Protein AF-A0A0F8ZH86-F1 (afdb_monomer_lite)

Foldseek 3Di:
DWDKDFQQDDDPDDGGDIDIFDQDPPDGGQPLTCVVVVCVVVVQWDDDPQFIDGPNHTPVAGDDDDPVCSVVVSVSSVVVVVCVVVVVVVVVVVCVVPPDPPPDDDDPDDD

InterPro domains:
  IPR027417 P-loop containing nucleoside triphosphate hydrolase [G3DSA:3.40.50.300] (1-93)

Radius of gyration: 21.2 Å; chains: 1; bounding box: 36×30×77 Å

Organism: NCBI:txid412755

pLDDT: mean 76.86, std 11.44, range [42.09, 92.5]

Sequence (111 aa):
ILCRAVIEKNRISPPWKEVRLAIPFHAPISRASGLIPVLLDLGILEVVGHFLHYQRKKTGLRAYAGREKVIRQDEEGEHLLDQIPEILEDADRWLAEQTPILSGASQPTDG

Secondary structure (DSSP, 8-state):
-EEEEE----SSS-S--EEEEE--TTSPPPTTTTHHHHHHHTTSEEEETTEEEETTEEEEEE---SGGGHHHHHHHHHHHHHHHHHHHHHHHHHHHHHS------------

Structure (mmCIF, N/CA/C/O backbone):
data_AF-A0A0F8ZH86-F1
#
_entry.id   AF-A0A0F8ZH86-F1
#
loop_
_atom_site.group_PDB
_atom_site.id
_atom_site.type_symbol
_atom_site.label_atom_id
_atom_site.label_alt_id
_atom_site.label_comp_id
_atom_site.label_asym_id
_atom_site.label_entity_id
_atom_site.label_seq_id
_atom_site.pdbx_PDB_ins_code
_atom_site.Cartn_x
_atom_site.Cartn_y
_atom_site.Cartn_z
_atom_site.occupancy
_atom_site.B_iso_or_equiv
_atom_site.auth_seq_id
_atom_site.auth_comp_id
_atom_site.auth_asym_id
_atom_site.auth_atom_id
_atom_site.pdbx_PDB_model_num
ATOM 1 N N . ILE A 1 1 ? 7.816 2.575 -14.795 1.00 65.94 1 ILE A N 1
ATOM 2 C CA . ILE A 1 1 ? 7.974 1.190 -15.315 1.00 65.94 1 ILE A CA 1
ATOM 3 C C . ILE A 1 1 ? 7.355 0.234 -14.308 1.00 65.94 1 ILE A C 1
ATOM 5 O O . ILE A 1 1 ? 7.484 0.491 -13.117 1.00 65.94 1 ILE A O 1
ATOM 9 N N . LEU A 1 2 ? 6.690 -0.836 -14.753 1.00 69.88 2 LEU A N 1
ATOM 10 C CA . LEU A 1 2 ? 6.308 -1.927 -13.854 1.00 69.88 2 LEU A CA 1
ATOM 11 C C . LEU A 1 2 ? 7.472 -2.918 -13.768 1.00 69.88 2 LEU A C 1
ATOM 13 O O . LEU A 1 2 ? 7.781 -3.596 -14.748 1.00 69.88 2 LEU A O 1
ATOM 17 N N . CYS A 1 3 ? 8.114 -2.985 -12.611 1.00 76.44 3 CYS A N 1
ATOM 18 C CA . CYS A 1 3 ? 9.244 -3.866 -12.366 1.00 76.44 3 CYS A CA 1
ATOM 19 C C . CYS A 1 3 ? 8.775 -5.129 -11.642 1.00 76.44 3 CYS A C 1
ATOM 21 O O . CYS A 1 3 ? 7.932 -5.084 -10.745 1.00 76.44 3 CYS A O 1
ATOM 23 N N . ARG A 1 4 ? 9.338 -6.269 -12.037 1.00 82.44 4 ARG A N 1
ATOM 24 C CA . ARG A 1 4 ? 9.150 -7.561 -11.375 1.00 82.44 4 ARG A CA 1
ATOM 25 C C . ARG A 1 4 ? 10.473 -7.941 -10.731 1.00 82.44 4 ARG A C 1
ATOM 27 O O . ARG A 1 4 ? 11.467 -8.067 -11.441 1.00 82.44 4 ARG A O 1
ATOM 34 N N . ALA A 1 5 ? 10.477 -8.127 -9.418 1.00 82.12 5 ALA A N 1
ATOM 35 C CA . ALA A 1 5 ? 11.632 -8.624 -8.685 1.00 82.12 5 ALA A CA 1
ATOM 36 C C . ALA A 1 5 ? 11.332 -10.038 -8.182 1.00 82.12 5 ALA A C 1
ATOM 38 O O . ALA A 1 5 ? 10.304 -10.279 -7.548 1.00 82.12 5 ALA A O 1
ATOM 39 N N . VAL A 1 6 ? 12.226 -10.976 -8.490 1.00 88.12 6 VAL A N 1
ATOM 40 C CA . VAL A 1 6 ? 12.132 -12.376 -8.064 1.00 88.12 6 VAL A CA 1
ATOM 41 C C . VAL A 1 6 ? 13.351 -12.691 -7.214 1.00 88.12 6 VAL A C 1
ATOM 43 O O . VAL A 1 6 ? 14.482 -12.433 -7.621 1.00 88.12 6 VAL A O 1
ATOM 46 N N . ILE A 1 7 ? 13.132 -13.257 -6.030 1.00 85.88 7 ILE A N 1
ATOM 47 C CA . ILE A 1 7 ? 14.229 -13.667 -5.154 1.00 85.88 7 ILE A CA 1
ATOM 48 C C . ILE A 1 7 ? 14.689 -15.063 -5.574 1.00 85.88 7 ILE A C 1
ATOM 50 O O . ILE A 1 7 ? 14.212 -16.064 -5.051 1.00 85.88 7 ILE A O 1
ATOM 54 N N . GLU A 1 8 ? 15.618 -15.154 -6.521 1.00 86.62 8 GLU A N 1
ATOM 55 C CA . GLU A 1 8 ? 16.096 -16.448 -7.038 1.00 86.62 8 GLU A CA 1
ATOM 56 C C . GLU A 1 8 ? 16.833 -17.286 -5.987 1.00 86.62 8 GLU A C 1
ATOM 58 O O . GLU A 1 8 ? 16.779 -18.515 -6.005 1.00 86.62 8 GLU A O 1
ATOM 63 N N . LYS A 1 9 ? 17.507 -16.622 -5.044 1.00 87.81 9 LYS A N 1
ATOM 64 C CA . LYS A 1 9 ? 18.289 -17.266 -3.992 1.00 87.81 9 LYS A CA 1
ATOM 65 C C . LYS A 1 9 ? 18.045 -16.577 -2.658 1.00 87.81 9 LYS A C 1
ATOM 67 O O . LYS A 1 9 ? 18.331 -15.395 -2.501 1.00 87.81 9 LYS A O 1
ATOM 72 N N . ASN A 1 10 ? 17.566 -17.338 -1.681 1.00 89.19 10 ASN A N 1
ATOM 73 C CA . ASN A 1 10 ? 17.393 -16.892 -0.304 1.00 89.19 10 ASN A CA 1
ATOM 74 C C . ASN A 1 10 ? 17.827 -18.018 0.642 1.00 89.19 10 ASN A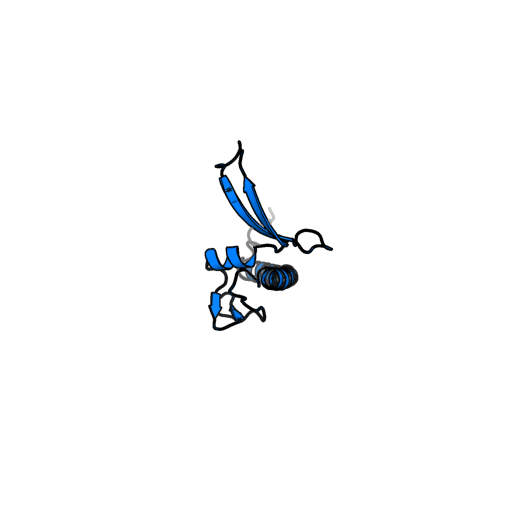 C 1
ATOM 76 O O . ASN A 1 10 ? 17.493 -19.177 0.414 1.00 89.19 10 ASN A O 1
ATOM 80 N N . ARG A 1 11 ? 18.619 -17.682 1.665 1.00 90.19 11 ARG A N 1
ATOM 81 C CA . ARG A 1 11 ? 19.105 -18.629 2.686 1.00 90.19 11 ARG A CA 1
ATOM 82 C C . ARG A 1 11 ? 18.386 -18.498 4.031 1.00 90.19 11 ARG A C 1
ATOM 84 O O . ARG A 1 11 ? 18.621 -19.312 4.911 1.00 90.19 11 ARG A O 1
ATOM 91 N N . ILE A 1 12 ? 17.557 -17.469 4.191 1.00 92.50 12 ILE A N 1
ATOM 92 C CA . ILE A 1 12 ? 16.877 -17.119 5.446 1.00 92.50 12 ILE A CA 1
ATOM 93 C C . ILE A 1 12 ? 15.396 -17.506 5.373 1.00 92.50 12 ILE A C 1
ATOM 95 O O . ILE A 1 12 ? 14.808 -17.933 6.358 1.00 92.50 12 ILE A O 1
ATOM 99 N N . SER A 1 13 ? 14.786 -17.373 4.195 1.00 88.38 13 SER A N 1
ATOM 100 C CA . SER A 1 13 ? 13.379 -17.704 3.958 1.00 88.38 13 SER A CA 1
ATOM 101 C C . SER A 1 13 ? 13.207 -18.438 2.623 1.00 88.38 13 SER A C 1
ATOM 103 O O . SER A 1 13 ? 14.156 -18.456 1.834 1.00 88.38 13 SER A O 1
ATOM 105 N N . PRO A 1 14 ? 12.021 -19.010 2.333 1.00 88.94 14 PRO A N 1
ATOM 106 C CA . PRO A 1 14 ? 11.768 -19.677 1.060 1.00 88.94 14 PRO A CA 1
ATOM 107 C C . PRO A 1 14 ? 12.123 -18.787 -0.149 1.00 88.94 14 PRO A C 1
ATOM 109 O O . PRO A 1 14 ? 11.706 -17.620 -0.176 1.00 88.94 14 PRO A O 1
ATOM 112 N N . PRO A 1 15 ? 12.900 -19.298 -1.126 1.00 89.31 15 PRO A N 1
ATOM 113 C CA . PRO A 1 15 ? 13.233 -18.575 -2.351 1.00 89.31 15 PRO A CA 1
ATOM 114 C C . PRO A 1 15 ? 12.031 -18.508 -3.309 1.00 89.31 15 PRO A C 1
ATOM 116 O O . PRO A 1 15 ? 10.951 -19.019 -3.025 1.00 89.31 15 PRO A O 1
ATOM 119 N N . TRP A 1 16 ? 12.231 -17.846 -4.447 1.00 89.88 16 TRP A N 1
ATOM 120 C CA . TRP A 1 16 ? 11.282 -17.670 -5.556 1.00 89.88 16 TRP A CA 1
ATOM 121 C C . TRP A 1 16 ? 10.024 -16.866 -5.242 1.00 89.88 16 TRP A C 1
ATOM 123 O O . TRP A 1 16 ? 9.104 -16.809 -6.056 1.00 89.88 16 TRP A O 1
ATOM 133 N N . LYS A 1 17 ? 10.002 -16.173 -4.102 1.00 84.50 17 LYS A N 1
ATOM 134 C CA . LYS A 1 17 ? 9.010 -15.129 -3.851 1.00 84.50 17 LYS A CA 1
ATOM 135 C C . LYS A 1 17 ? 9.153 -14.027 -4.902 1.00 84.50 17 LYS A C 1
ATOM 137 O O . LYS A 1 17 ? 10.267 -13.599 -5.220 1.00 84.50 17 LYS A O 1
ATOM 142 N N . GLU A 1 18 ? 8.017 -13.583 -5.425 1.00 83.94 18 GLU A N 1
ATOM 143 C CA . GLU A 1 18 ? 7.912 -12.518 -6.419 1.00 83.94 18 GLU A CA 1
ATOM 144 C C . GLU A 1 18 ? 7.232 -11.301 -5.800 1.00 83.94 18 GLU A C 1
ATOM 146 O O . GLU A 1 18 ? 6.242 -11.434 -5.083 1.00 83.94 18 GLU A O 1
ATOM 151 N N . VAL A 1 19 ? 7.735 -10.115 -6.137 1.00 79.50 19 VAL A N 1
ATOM 152 C CA . VAL A 1 19 ? 7.046 -8.851 -5.888 1.00 79.50 19 VAL A CA 1
ATOM 153 C C . VAL A 1 19 ? 6.998 -8.026 -7.169 1.00 79.50 19 VAL A C 1
ATOM 155 O O . VAL A 1 19 ? 7.903 -8.071 -8.012 1.00 79.50 19 VAL A O 1
ATOM 158 N N . ARG A 1 20 ? 5.914 -7.270 -7.327 1.00 74.31 20 ARG A N 1
ATOM 159 C CA . ARG A 1 20 ? 5.730 -6.320 -8.424 1.00 74.31 20 ARG A CA 1
ATOM 160 C C . ARG A 1 20 ? 5.660 -4.924 -7.842 1.00 74.31 20 ARG A C 1
ATOM 162 O O . ARG A 1 20 ? 4.894 -4.692 -6.917 1.00 74.31 20 ARG A O 1
ATOM 169 N N . LEU A 1 21 ? 6.468 -4.026 -8.388 1.00 75.62 21 LEU A N 1
ATOM 170 C CA . LEU A 1 21 ? 6.634 -2.663 -7.893 1.00 75.62 21 LEU A CA 1
ATOM 171 C C . LEU A 1 21 ? 6.555 -1.708 -9.081 1.00 75.62 21 LEU A C 1
ATOM 173 O O . LEU A 1 21 ? 7.114 -2.003 -10.146 1.00 75.62 21 LEU A O 1
ATOM 177 N N . ALA A 1 22 ? 5.888 -0.56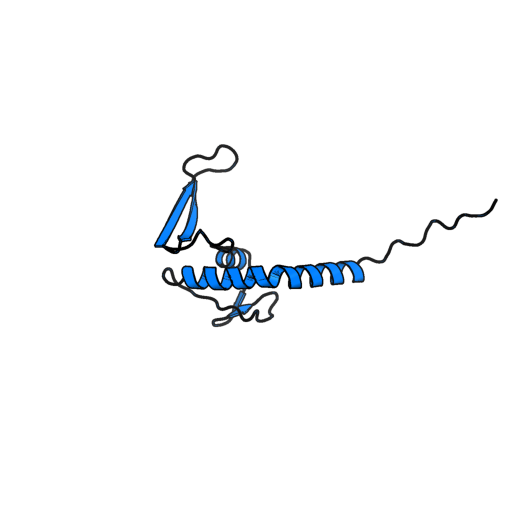8 -8.926 1.00 73.50 22 ALA A N 1
ATOM 178 C CA . ALA A 1 22 ? 6.031 0.505 -9.893 1.00 73.50 22 ALA A CA 1
ATOM 179 C C . ALA A 1 22 ? 7.222 1.385 -9.505 1.00 73.50 22 ALA A C 1
ATOM 181 O O . ALA A 1 22 ? 7.321 1.873 -8.387 1.00 73.50 22 ALA A O 1
ATOM 182 N N . ILE A 1 23 ? 8.147 1.584 -10.446 1.00 75.12 23 ILE A N 1
ATOM 183 C CA . ILE A 1 23 ? 9.292 2.479 -10.254 1.00 75.12 23 ILE A CA 1
ATOM 184 C C . ILE A 1 23 ? 9.132 3.653 -11.226 1.00 75.12 23 ILE A C 1
ATOM 186 O O . ILE A 1 23 ? 9.147 3.431 -12.452 1.00 75.12 23 ILE A O 1
ATOM 190 N N . PRO A 1 24 ? 8.923 4.886 -10.731 1.00 71.62 24 PRO A N 1
ATOM 191 C CA . PRO A 1 24 ? 8.938 6.076 -11.571 1.00 71.62 24 PRO A CA 1
ATOM 192 C C . PRO A 1 24 ? 10.342 6.282 -12.155 1.00 71.62 24 PRO A C 1
ATOM 194 O O . PRO A 1 24 ? 11.339 6.028 -11.493 1.00 71.62 24 PRO A O 1
ATOM 197 N N . PHE A 1 25 ? 10.450 6.766 -13.394 1.00 73.06 25 PHE A N 1
ATOM 198 C CA . PHE A 1 25 ? 11.760 6.957 -14.044 1.00 73.06 25 PHE A CA 1
ATOM 199 C C . PHE A 1 25 ? 12.646 8.014 -13.367 1.00 73.06 25 PHE A C 1
ATOM 201 O O . PHE A 1 25 ? 13.864 7.979 -13.521 1.00 73.06 25 PHE A O 1
ATOM 208 N N . HIS A 1 26 ? 12.041 8.955 -12.642 1.00 78.38 26 HIS A N 1
ATOM 209 C CA . HIS A 1 26 ? 12.722 10.117 -12.066 1.00 78.38 26 HIS A CA 1
ATOM 210 C C . HIS A 1 26 ? 12.633 10.171 -10.537 1.00 78.38 26 HIS A C 1
ATOM 212 O O . HIS A 1 26 ? 12.926 11.205 -9.948 1.00 78.38 26 HIS A O 1
ATOM 218 N N . ALA A 1 27 ? 12.221 9.078 -9.892 1.00 72.38 27 ALA A N 1
ATOM 219 C CA . ALA A 1 27 ? 12.102 9.010 -8.442 1.00 72.38 27 ALA A CA 1
ATOM 220 C C . ALA A 1 27 ? 12.532 7.630 -7.919 1.00 72.38 27 ALA A C 1
ATOM 222 O O . ALA A 1 27 ? 12.460 6.641 -8.654 1.00 72.38 27 ALA A O 1
ATOM 223 N N . PRO A 1 28 ? 13.004 7.553 -6.662 1.00 77.75 28 PRO A N 1
ATOM 224 C CA . PRO A 1 28 ? 13.272 6.275 -6.015 1.00 77.75 28 PRO A CA 1
ATOM 225 C C . PRO A 1 28 ? 11.987 5.445 -5.875 1.00 77.75 28 PRO A C 1
ATOM 227 O O . PRO A 1 28 ? 10.875 5.946 -6.045 1.00 77.75 28 PRO A O 1
ATOM 230 N N . ILE A 1 29 ? 12.148 4.160 -5.544 1.00 73.06 29 ILE A N 1
ATOM 231 C CA . ILE A 1 29 ? 11.020 3.282 -5.210 1.00 73.06 29 ILE A CA 1
ATOM 232 C C . ILE A 1 29 ? 10.272 3.892 -4.018 1.00 73.06 29 ILE A C 1
ATOM 234 O O . ILE A 1 29 ? 10.885 4.175 -2.987 1.00 73.06 29 ILE A O 1
ATOM 238 N N . SER A 1 30 ? 8.964 4.092 -4.177 1.00 79.62 30 SER A N 1
ATOM 239 C CA . SER A 1 30 ? 8.080 4.584 -3.118 1.00 79.62 30 SER A CA 1
ATOM 240 C C . SER A 1 30 ? 8.105 3.617 -1.927 1.00 79.62 30 SER A C 1
ATOM 242 O O . SER A 1 30 ? 8.115 2.397 -2.116 1.00 79.62 30 SER A O 1
ATOM 244 N N . ARG A 1 31 ? 8.096 4.136 -0.695 1.00 78.12 31 ARG A N 1
ATOM 245 C CA . ARG A 1 31 ? 8.050 3.292 0.514 1.00 78.12 31 ARG A CA 1
ATOM 246 C C . ARG A 1 31 ? 6.704 2.596 0.658 1.00 78.12 31 ARG A C 1
ATOM 248 O O . ARG A 1 31 ? 6.643 1.503 1.211 1.00 78.12 31 ARG A O 1
ATOM 255 N N . ALA A 1 32 ? 5.657 3.213 0.123 1.00 82.38 32 ALA A N 1
ATOM 256 C CA . ALA A 1 32 ? 4.328 2.638 0.049 1.00 82.38 32 ALA A CA 1
ATOM 257 C C . ALA A 1 32 ? 4.125 1.683 -1.139 1.00 82.38 32 ALA A C 1
ATOM 259 O O . ALA A 1 32 ? 3.018 1.169 -1.311 1.00 82.38 32 ALA A O 1
ATOM 260 N N . SER A 1 33 ? 5.160 1.422 -1.952 1.00 82.25 33 SER A N 1
ATOM 261 C CA . SER A 1 33 ? 5.026 0.577 -3.143 1.00 82.25 33 SER A CA 1
ATOM 262 C C . SER A 1 33 ? 4.478 -0.801 -2.782 1.00 82.25 33 SER A C 1
ATOM 264 O O . SER A 1 33 ? 5.091 -1.548 -2.017 1.00 82.25 33 SER A O 1
ATOM 266 N N . GLY A 1 34 ? 3.329 -1.158 -3.353 1.00 78.88 34 GLY A N 1
ATOM 267 C CA . GLY A 1 34 ? 2.672 -2.437 -3.080 1.00 78.88 34 GLY A CA 1
ATOM 268 C C . GLY A 1 34 ? 1.992 -2.549 -1.708 1.00 78.88 34 GLY A C 1
ATOM 269 O O . GLY A 1 34 ? 1.440 -3.608 -1.411 1.00 78.88 34 GLY A O 1
ATOM 270 N N . LEU A 1 35 ? 1.954 -1.481 -0.902 1.00 84.62 35 LEU A N 1
ATOM 271 C CA . LEU A 1 35 ? 1.314 -1.478 0.418 1.00 84.62 35 LEU A CA 1
ATOM 272 C C . LEU A 1 35 ? -0.194 -1.730 0.324 1.00 84.62 35 LEU A C 1
ATOM 274 O O . LEU A 1 35 ? -0.706 -2.630 0.983 1.00 84.62 35 LEU A O 1
ATOM 278 N N . ILE A 1 36 ? -0.915 -0.969 -0.507 1.00 85.50 36 ILE A N 1
ATOM 279 C 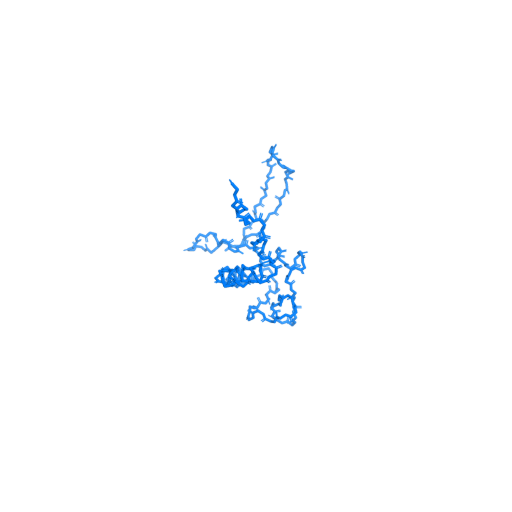CA . ILE A 1 36 ? -2.374 -1.118 -0.598 1.00 85.50 36 ILE A CA 1
ATOM 280 C C . ILE A 1 36 ? -2.790 -2.521 -1.072 1.00 85.50 36 ILE A C 1
ATOM 282 O O . ILE A 1 36 ? -3.667 -3.096 -0.432 1.00 85.50 36 ILE A O 1
ATOM 286 N N . PRO A 1 37 ? -2.188 -3.112 -2.126 1.00 84.12 37 PRO A N 1
ATOM 287 C CA . PRO A 1 37 ? -2.456 -4.503 -2.490 1.00 84.12 37 PRO A CA 1
ATOM 288 C C . PRO A 1 37 ? -2.311 -5.474 -1.315 1.00 84.12 37 PRO A C 1
ATOM 290 O O . PRO A 1 37 ? -3.210 -6.270 -1.077 1.00 84.12 37 PRO A O 1
ATOM 293 N N . VAL A 1 38 ? -1.236 -5.352 -0.528 1.00 84.56 38 VAL A N 1
ATOM 294 C CA . VAL A 1 38 ? -1.023 -6.197 0.657 1.00 84.56 38 VAL A CA 1
ATOM 295 C C . VAL A 1 38 ? -2.124 -5.986 1.698 1.00 84.56 38 VAL A C 1
ATOM 297 O O . VAL A 1 38 ? -2.641 -6.952 2.249 1.00 84.56 38 VAL A O 1
ATOM 300 N N . LEU A 1 39 ? -2.522 -4.741 1.965 1.00 86.06 39 LEU A N 1
ATOM 301 C CA . LEU A 1 39 ? -3.581 -4.439 2.935 1.00 86.06 39 LEU A CA 1
ATOM 302 C C . LEU A 1 39 ? -4.963 -4.939 2.491 1.00 86.06 39 LEU A C 1
ATOM 304 O O . LEU A 1 39 ? -5.766 -5.331 3.339 1.00 86.06 39 LEU A O 1
ATOM 308 N N . LEU A 1 40 ? -5.235 -4.935 1.185 1.00 85.50 40 LEU A N 1
ATOM 309 C CA . LEU A 1 40 ? -6.439 -5.529 0.604 1.00 85.50 40 LEU A CA 1
ATOM 310 C C . LEU A 1 40 ? -6.410 -7.058 0.715 1.00 85.50 40 LEU A C 1
ATOM 312 O O . LEU A 1 40 ? -7.393 -7.650 1.154 1.00 85.50 40 LEU A O 1
ATOM 316 N N . ASP A 1 41 ? -5.281 -7.689 0.382 1.00 84.00 41 ASP A N 1
ATOM 317 C CA . ASP A 1 41 ? -5.107 -9.145 0.472 1.00 84.00 41 ASP A CA 1
ATOM 318 C C . ASP A 1 41 ? -5.245 -9.652 1.919 1.00 84.00 41 ASP A C 1
ATOM 320 O O . ASP A 1 41 ? -5.760 -10.744 2.156 1.00 84.00 41 ASP A O 1
ATOM 324 N N . LEU A 1 42 ? -4.822 -8.847 2.899 1.00 84.31 42 LEU A N 1
ATOM 325 C CA . LEU A 1 42 ? -4.978 -9.132 4.328 1.00 84.31 42 LEU A CA 1
ATOM 326 C C . LEU A 1 42 ? -6.385 -8.822 4.872 1.00 84.31 42 LEU A C 1
ATOM 328 O O . LEU A 1 42 ? -6.654 -9.108 6.037 1.00 84.31 42 LEU A O 1
ATOM 332 N N . GLY A 1 43 ? -7.271 -8.222 4.071 1.00 82.06 43 GLY A N 1
ATOM 333 C CA . GLY A 1 43 ? -8.615 -7.815 4.496 1.00 82.06 43 GLY A CA 1
ATOM 334 C C . GLY A 1 43 ? -8.638 -6.659 5.503 1.00 82.06 43 GLY A C 1
ATOM 335 O O . GLY A 1 43 ? -9.645 -6.446 6.173 1.00 82.06 43 GLY A O 1
ATOM 336 N N . ILE A 1 44 ? -7.532 -5.921 5.637 1.00 86.56 44 ILE A N 1
ATOM 337 C CA . ILE A 1 44 ? -7.439 -4.734 6.501 1.00 86.56 44 ILE A CA 1
ATOM 338 C C . ILE A 1 44 ? -8.141 -3.551 5.832 1.00 86.56 44 ILE A C 1
ATOM 340 O O . ILE A 1 44 ? -8.850 -2.781 6.486 1.00 86.56 44 ILE A O 1
ATOM 344 N N . LEU A 1 45 ? -7.929 -3.411 4.523 1.00 87.56 45 LEU A N 1
ATOM 345 C CA . LEU A 1 45 ? -8.654 -2.471 3.683 1.00 87.56 45 LEU A CA 1
ATOM 346 C C . LEU A 1 45 ? -9.723 -3.202 2.876 1.00 87.56 45 LEU A C 1
ATOM 348 O O . LEU A 1 45 ? -9.541 -4.335 2.437 1.00 87.56 45 LEU A O 1
ATOM 352 N N . GLU A 1 46 ? -10.817 -2.499 2.619 1.00 89.31 46 GLU A N 1
ATOM 353 C CA . GLU A 1 46 ? -11.908 -2.957 1.768 1.00 89.31 46 GLU A CA 1
ATOM 354 C C . GLU A 1 46 ? -12.097 -1.980 0.603 1.00 89.31 46 GLU A C 1
ATOM 356 O O . GLU A 1 46 ? -11.950 -0.765 0.758 1.00 89.31 46 GLU A O 1
ATOM 361 N N . VAL A 1 47 ? -12.452 -2.499 -0.576 1.00 91.00 47 VAL A N 1
ATOM 362 C CA . VAL A 1 47 ? -12.857 -1.666 -1.716 1.00 91.00 47 VAL A CA 1
ATOM 363 C C . VAL A 1 47 ? -14.375 -1.587 -1.751 1.00 91.00 47 VAL A C 1
ATOM 365 O O . VAL A 1 47 ? -15.047 -2.588 -1.992 1.00 91.00 47 VAL A O 1
ATOM 368 N N . VAL A 1 48 ? -14.917 -0.382 -1.584 1.00 88.94 48 VAL A N 1
ATOM 369 C CA . VAL A 1 48 ? -16.349 -0.114 -1.761 1.00 88.94 48 VAL A CA 1
ATOM 370 C C . VAL A 1 48 ? -16.511 0.898 -2.892 1.00 88.94 48 VAL A C 1
ATOM 372 O O . VAL A 1 48 ? -16.168 2.079 -2.779 1.00 88.94 48 VAL A O 1
ATOM 375 N N . GLY A 1 49 ? -16.998 0.420 -4.039 1.00 87.75 49 GLY A N 1
ATOM 376 C CA . GLY A 1 49 ? -17.051 1.203 -5.273 1.00 87.75 49 GLY A CA 1
ATOM 377 C C . GLY A 1 49 ? -15.649 1.540 -5.791 1.00 87.75 49 GLY A C 1
ATOM 378 O O . GLY A 1 49 ? -14.946 0.672 -6.300 1.00 87.75 49 GLY A O 1
ATOM 379 N N . HIS A 1 50 ? -15.248 2.808 -5.675 1.00 87.12 50 HIS A N 1
ATOM 380 C CA . HIS A 1 50 ? -13.931 3.307 -6.104 1.00 87.12 50 HIS A CA 1
ATOM 381 C C . HIS A 1 50 ? -13.059 3.807 -4.947 1.00 87.12 50 HIS A C 1
ATOM 383 O O . HIS A 1 50 ? -11.994 4.376 -5.184 1.00 87.12 50 HIS A O 1
ATOM 389 N N . PHE A 1 51 ? -13.515 3.636 -3.707 1.00 88.06 51 PHE A N 1
ATOM 390 C CA . PHE A 1 51 ? -12.843 4.157 -2.524 1.00 88.06 51 PHE A CA 1
ATOM 391 C C . PHE A 1 51 ? -12.354 3.030 -1.629 1.00 88.06 51 PHE A C 1
ATOM 393 O O . PHE A 1 51 ? -12.962 1.958 -1.567 1.00 88.06 51 PHE A O 1
ATOM 400 N N . LEU A 1 52 ? -11.259 3.308 -0.931 1.00 87.75 52 LEU A N 1
ATOM 401 C CA . LEU A 1 52 ? -10.740 2.446 0.114 1.00 87.75 52 LEU A CA 1
ATOM 402 C C . LEU A 1 52 ? -11.460 2.745 1.425 1.00 87.75 52 LEU A C 1
ATOM 404 O O . LEU A 1 52 ? -11.797 3.890 1.749 1.00 87.75 52 LEU A O 1
ATOM 408 N N . HIS A 1 53 ? -11.753 1.676 2.146 1.00 88.81 53 HIS A N 1
ATOM 409 C CA . HIS A 1 53 ? -12.392 1.705 3.444 1.00 88.81 53 HIS A CA 1
ATOM 410 C C . HIS A 1 53 ? -11.495 0.993 4.452 1.00 88.81 53 HIS A C 1
ATOM 412 O O . HIS A 1 53 ? -10.946 -0.066 4.161 1.00 88.81 53 HIS A O 1
ATOM 418 N N . TYR A 1 54 ? -11.379 1.565 5.644 1.00 86.69 54 TYR A N 1
ATOM 419 C CA . TYR A 1 54 ? -10.722 0.967 6.797 1.00 86.69 54 TYR A CA 1
ATOM 420 C C . TYR A 1 54 ? -11.759 0.829 7.905 1.00 86.69 54 TYR A C 1
ATOM 422 O O . TYR A 1 54 ? -12.436 1.803 8.241 1.00 86.69 54 TYR A O 1
ATOM 430 N N . GLN A 1 55 ? -11.944 -0.383 8.434 1.00 85.19 55 GLN A N 1
ATOM 431 C CA . GLN A 1 55 ? -12.967 -0.668 9.452 1.00 85.19 55 GLN A CA 1
ATOM 432 C C . GLN A 1 55 ? -14.357 -0.111 9.078 1.00 85.19 55 GLN A C 1
ATOM 434 O O . GLN A 1 55 ? -15.038 0.525 9.883 1.00 85.19 55 GLN A O 1
ATOM 439 N N . ARG A 1 56 ? -14.772 -0.312 7.818 1.00 84.81 56 ARG A N 1
ATOM 440 C CA . ARG A 1 56 ? -16.030 0.194 7.225 1.00 84.81 56 ARG A CA 1
ATOM 441 C C . ARG A 1 56 ? -16.137 1.721 7.086 1.00 84.81 56 ARG A C 1
ATOM 443 O O . ARG A 1 56 ? -17.119 2.198 6.517 1.00 84.81 56 ARG A O 1
ATOM 450 N N . LYS A 1 57 ? -15.143 2.501 7.520 1.00 83.50 57 LYS A N 1
ATOM 451 C CA . LYS A 1 57 ? -15.073 3.955 7.313 1.00 83.50 57 LYS A CA 1
ATOM 452 C C . LYS A 1 57 ? -14.321 4.274 6.023 1.00 83.50 57 LYS A C 1
ATOM 454 O O . LYS A 1 57 ? -13.288 3.681 5.739 1.00 83.50 57 LYS A O 1
ATOM 459 N N . LYS A 1 58 ? -14.826 5.230 5.245 1.00 86.12 58 LYS A N 1
ATOM 460 C CA . LYS A 1 58 ? -14.199 5.690 3.997 1.00 86.12 58 LYS A CA 1
ATOM 461 C C . LYS A 1 58 ? -12.920 6.484 4.304 1.00 86.12 58 LYS A C 1
ATOM 463 O O . LYS A 1 58 ? -13.006 7.471 5.026 1.00 86.12 58 LYS A O 1
ATOM 468 N N . THR A 1 59 ? -11.775 6.113 3.722 1.00 79.75 59 THR A N 1
ATOM 469 C CA . THR A 1 59 ? -10.456 6.723 4.025 1.00 79.75 59 THR A CA 1
ATOM 470 C C . THR A 1 59 ? -10.082 7.902 3.119 1.00 79.75 59 THR A C 1
ATOM 472 O O . THR A 1 59 ? -8.978 8.4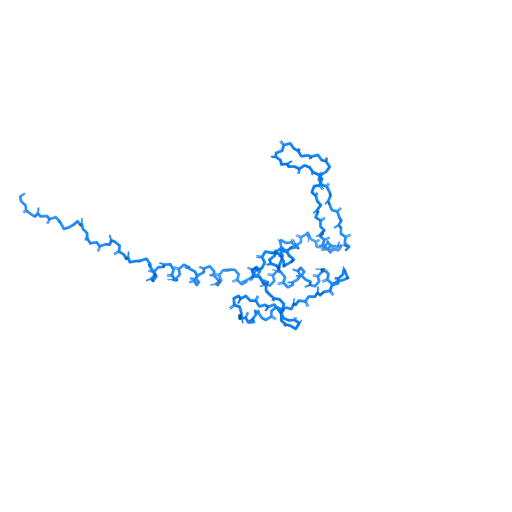25 3.191 1.00 79.75 59 THR A O 1
ATOM 475 N N . GLY A 1 60 ? -10.975 8.324 2.216 1.00 82.38 60 GLY A N 1
ATOM 476 C CA . GLY A 1 60 ? -10.694 9.361 1.208 1.00 82.38 60 GLY A CA 1
ATOM 477 C C . GLY A 1 60 ? -9.820 8.878 0.044 1.00 82.38 60 GLY A C 1
ATOM 478 O O . GLY A 1 60 ? -9.960 9.396 -1.065 1.00 82.38 60 GLY A O 1
ATOM 479 N N . LEU A 1 61 ? -9.024 7.832 0.273 1.00 85.50 61 LEU A N 1
ATOM 480 C CA . LEU A 1 61 ? -8.161 7.191 -0.709 1.00 85.50 61 LEU A CA 1
ATOM 481 C C . LEU A 1 61 ? -8.963 6.416 -1.757 1.00 85.50 61 LEU A C 1
ATOM 483 O O . LEU A 1 61 ? -10.055 5.889 -1.491 1.00 85.50 61 LEU A O 1
ATOM 487 N N . ARG A 1 62 ? -8.409 6.319 -2.964 1.00 85.56 62 ARG A N 1
ATOM 488 C CA . ARG A 1 62 ? -9.048 5.624 -4.088 1.00 85.56 62 ARG A CA 1
ATOM 489 C C . ARG A 1 62 ? -8.424 4.264 -4.362 1.00 85.56 62 ARG A C 1
ATOM 491 O O . ARG A 1 62 ? -7.218 4.066 -4.273 1.00 85.56 62 ARG A O 1
ATOM 498 N N . ALA A 1 63 ? -9.274 3.321 -4.755 1.00 84.19 63 ALA A N 1
ATOM 499 C CA . ALA A 1 63 ? -8.841 2.024 -5.246 1.00 84.19 63 ALA A CA 1
ATOM 500 C C . ALA A 1 63 ? -8.737 2.068 -6.773 1.00 84.19 63 ALA A C 1
ATOM 502 O O . ALA A 1 63 ? -9.707 2.377 -7.473 1.00 84.19 63 ALA A O 1
ATOM 503 N N . TYR A 1 64 ? -7.572 1.715 -7.304 1.00 81.94 64 TYR A N 1
ATOM 504 C CA . TYR A 1 64 ? -7.337 1.625 -8.731 1.00 81.94 64 TYR A CA 1
ATOM 505 C C . TYR A 1 64 ? -7.089 0.173 -9.141 1.00 81.94 64 TYR A C 1
ATOM 507 O O . TYR A 1 64 ? -5.994 -0.366 -9.033 1.00 81.94 64 TYR A O 1
ATOM 515 N N . ALA A 1 65 ? -8.119 -0.462 -9.697 1.00 68.38 65 ALA A N 1
ATOM 516 C CA . ALA A 1 65 ? -7.968 -1.776 -10.307 1.00 68.38 65 ALA A CA 1
ATOM 517 C C . ALA A 1 65 ? -7.285 -1.661 -11.683 1.00 68.38 65 ALA A C 1
ATOM 519 O O . ALA A 1 65 ? -7.710 -0.873 -12.537 1.00 68.38 65 ALA A O 1
ATOM 520 N N . GLY A 1 66 ? -6.247 -2.471 -11.904 1.00 67.38 66 GLY A N 1
ATOM 521 C CA . GLY A 1 66 ? -5.607 -2.655 -13.208 1.00 67.38 66 GLY A CA 1
ATOM 522 C C . GLY A 1 66 ? -4.094 -2.436 -13.208 1.00 67.38 66 GLY A C 1
ATOM 523 O O . GLY A 1 66 ? -3.564 -1.549 -12.544 1.00 67.38 66 GLY A O 1
ATOM 524 N N . ARG A 1 67 ? -3.394 -3.233 -14.024 1.00 63.78 67 ARG A N 1
ATOM 525 C CA . ARG A 1 67 ? -1.923 -3.261 -14.135 1.00 63.78 67 ARG A CA 1
ATOM 526 C C . ARG A 1 67 ? -1.302 -1.910 -14.517 1.00 63.78 67 ARG A C 1
ATOM 528 O O . ARG A 1 67 ? -0.161 -1.642 -14.162 1.00 63.78 67 ARG A O 1
ATOM 535 N N . GLU A 1 68 ? -2.048 -1.066 -15.221 1.00 66.50 68 GLU A N 1
ATOM 536 C CA . GLU A 1 68 ? -1.604 0.263 -15.663 1.00 66.50 68 GLU A CA 1
ATOM 537 C C . GLU A 1 68 ? -1.724 1.336 -14.576 1.00 66.50 68 GLU A C 1
ATOM 539 O O . GLU A 1 68 ? -1.151 2.415 -14.706 1.00 66.50 68 GLU A O 1
ATOM 544 N N . LYS A 1 69 ? -2.446 1.052 -13.486 1.00 73.25 69 LYS A N 1
ATOM 545 C CA . LYS A 1 69 ? -2.737 2.029 -12.432 1.00 73.25 69 LYS A CA 1
ATOM 546 C C . LYS A 1 69 ? -1.931 1.814 -11.151 1.00 73.25 69 LYS A C 1
ATOM 548 O O . LYS A 1 69 ? -2.189 2.495 -10.168 1.00 73.25 69 LYS A O 1
ATOM 553 N N . VAL A 1 70 ? -0.934 0.926 -11.177 1.00 71.50 70 VAL A N 1
ATOM 554 C CA . VAL A 1 70 ? -0.073 0.624 -10.018 1.00 71.50 70 VAL A CA 1
ATOM 555 C C . VAL A 1 70 ? 0.640 1.878 -9.506 1.00 71.50 70 VAL A C 1
ATOM 557 O O . VAL A 1 70 ? 0.685 2.081 -8.308 1.00 71.50 70 VAL A O 1
ATOM 560 N N . ILE A 1 71 ? 1.088 2.773 -10.396 1.00 75.38 71 ILE A N 1
ATOM 561 C CA . ILE A 1 71 ? 1.706 4.050 -9.988 1.00 75.38 71 ILE A CA 1
ATOM 562 C C . ILE A 1 71 ? 0.733 4.891 -9.153 1.00 75.38 71 ILE A C 1
ATOM 564 O O . ILE A 1 71 ? 1.093 5.353 -8.082 1.00 75.38 71 ILE A O 1
ATOM 568 N N . ARG A 1 72 ? -0.518 5.036 -9.611 1.00 78.75 72 ARG A N 1
ATOM 569 C CA . ARG A 1 72 ? -1.546 5.789 -8.874 1.00 78.75 72 ARG A CA 1
ATOM 570 C C . ARG A 1 72 ? -1.910 5.111 -7.560 1.00 78.75 72 ARG A C 1
ATOM 572 O O . ARG A 1 72 ? -2.195 5.780 -6.583 1.00 78.75 72 ARG A O 1
ATOM 579 N N . GLN A 1 73 ? -1.911 3.782 -7.536 1.00 80.50 73 GLN A N 1
ATOM 580 C CA . GLN A 1 73 ? -2.120 3.020 -6.309 1.00 80.50 73 GLN A CA 1
ATOM 581 C C . GLN A 1 73 ? -0.993 3.278 -5.297 1.00 80.50 73 GLN A C 1
ATOM 583 O O . GLN A 1 73 ? -1.272 3.443 -4.116 1.00 80.50 73 GLN A O 1
ATOM 588 N N . ASP A 1 74 ? 0.258 3.332 -5.754 1.00 81.19 74 ASP A N 1
ATOM 589 C CA . ASP A 1 74 ? 1.413 3.616 -4.900 1.00 81.19 74 ASP A CA 1
ATOM 590 C C . ASP A 1 74 ? 1.394 5.080 -4.407 1.00 81.19 74 ASP A C 1
ATOM 592 O O . ASP A 1 74 ? 1.693 5.326 -3.243 1.00 81.19 74 ASP A O 1
ATOM 596 N N . GLU A 1 75 ? 0.939 6.037 -5.230 1.00 82.31 75 GLU A N 1
ATOM 597 C CA . GLU A 1 75 ? 0.692 7.435 -4.817 1.00 82.31 75 GLU A CA 1
ATOM 598 C C . GLU A 1 75 ? -0.347 7.528 -3.682 1.00 82.31 75 GLU A C 1
ATOM 600 O O . GLU A 1 75 ? -0.107 8.184 -2.671 1.00 82.31 75 GLU A O 1
ATOM 605 N N . GLU A 1 76 ? -1.479 6.824 -3.792 1.00 82.38 76 GLU A N 1
ATOM 606 C CA . GLU A 1 76 ? -2.465 6.737 -2.699 1.00 82.38 76 GLU A CA 1
ATOM 607 C C . GLU A 1 76 ? -1.885 6.035 -1.461 1.00 82.38 76 GLU A C 1
ATOM 609 O O . GLU A 1 76 ? -2.281 6.318 -0.332 1.00 82.38 76 GLU A O 1
ATOM 614 N N . GLY A 1 77 ? -0.943 5.111 -1.660 1.00 80.06 77 GLY A N 1
ATOM 615 C CA . GLY A 1 77 ? -0.235 4.444 -0.576 1.00 80.06 77 GLY A CA 1
ATOM 616 C C . GLY A 1 77 ? 0.660 5.403 0.205 1.00 80.06 77 GLY A C 1
ATOM 617 O O . GLY A 1 77 ? 0.715 5.311 1.427 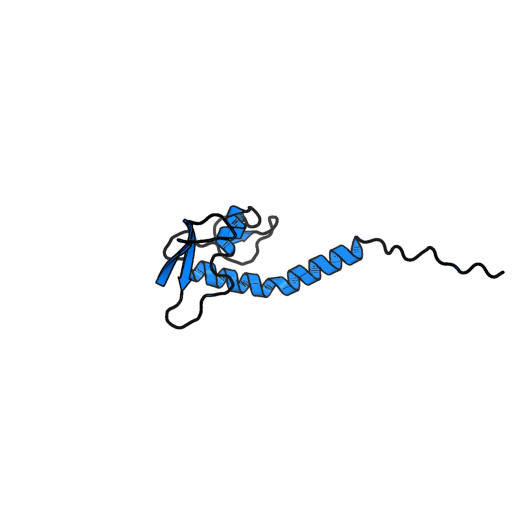1.00 80.06 77 GLY A O 1
ATOM 618 N N . GLU A 1 78 ? 1.338 6.333 -0.468 1.00 84.06 78 GLU A N 1
ATOM 619 C CA . GLU A 1 78 ? 2.127 7.374 0.204 1.00 84.06 78 GLU A CA 1
ATOM 620 C C . GLU A 1 78 ? 1.214 8.283 1.038 1.00 84.06 78 GLU A C 1
ATOM 622 O O . GLU A 1 78 ? 1.499 8.530 2.206 1.00 84.06 78 GLU A O 1
ATOM 627 N N . HIS A 1 79 ? 0.043 8.658 0.512 1.00 83.62 79 HIS A N 1
ATOM 628 C CA . HIS A 1 79 ? -0.961 9.390 1.294 1.00 83.62 79 HIS A CA 1
ATOM 629 C C . HIS A 1 79 ? -1.463 8.616 2.519 1.00 83.62 79 HIS A C 1
ATOM 631 O O . HIS A 1 79 ? -1.796 9.222 3.536 1.00 83.62 79 HIS A O 1
ATOM 637 N N . LEU A 1 80 ? -1.516 7.283 2.452 1.00 81.12 80 LEU A N 1
ATOM 638 C CA . LEU A 1 80 ? -1.822 6.459 3.619 1.00 81.12 80 LEU A CA 1
ATOM 639 C C . LEU A 1 80 ? -0.700 6.519 4.664 1.00 81.12 80 LEU A C 1
ATOM 641 O O . LEU A 1 80 ? -0.997 6.557 5.855 1.00 81.12 80 LEU A O 1
ATOM 645 N N . LEU A 1 81 ? 0.570 6.536 4.242 1.00 80.06 81 LEU A N 1
ATOM 646 C CA . LEU A 1 81 ? 1.703 6.666 5.165 1.00 80.06 81 LEU A CA 1
ATOM 647 C C . LEU A 1 81 ? 1.662 7.997 5.923 1.00 80.06 81 LEU A C 1
ATOM 649 O O . LEU A 1 81 ? 1.953 8.013 7.118 1.00 80.06 81 LEU A O 1
ATOM 653 N N . ASP A 1 82 ? 1.238 9.077 5.267 1.00 79.38 82 ASP A N 1
ATOM 654 C CA . ASP A 1 82 ? 1.069 10.389 5.904 1.00 79.38 82 ASP A CA 1
ATOM 655 C C . ASP A 1 82 ? -0.021 10.389 6.992 1.00 79.38 82 ASP A C 1
ATOM 657 O O . ASP A 1 82 ? 0.038 11.194 7.918 1.00 79.38 82 ASP A O 1
ATOM 661 N N . GLN A 1 83 ? -0.991 9.470 6.923 1.00 73.31 83 GLN A N 1
ATOM 662 C CA . GLN A 1 83 ? -2.052 9.312 7.928 1.00 73.31 83 GLN A CA 1
ATOM 663 C C . GLN A 1 83 ? -1.639 8.421 9.111 1.00 73.31 83 GLN A C 1
ATOM 665 O O . GLN A 1 83 ? -2.325 8.398 10.133 1.00 73.31 83 GLN A O 1
ATOM 670 N N . ILE A 1 84 ? -0.525 7.682 9.011 1.00 72.38 84 ILE A N 1
ATOM 671 C CA . ILE A 1 84 ? -0.063 6.777 10.077 1.00 72.38 84 ILE A CA 1
ATOM 672 C C . ILE A 1 84 ? 0.181 7.502 11.409 1.00 72.38 84 ILE A C 1
ATOM 674 O O . ILE A 1 84 ? -0.246 6.957 12.424 1.00 72.38 84 ILE A O 1
ATOM 678 N N . PRO A 1 85 ? 0.823 8.686 11.466 1.00 70.06 85 PRO A N 1
ATOM 679 C CA . PRO A 1 85 ? 1.033 9.391 12.729 1.00 70.06 85 PRO A CA 1
ATOM 680 C C . PRO A 1 85 ? -0.275 9.680 13.474 1.00 70.06 85 PRO A C 1
ATOM 682 O O . PRO A 1 85 ? -0.371 9.382 14.659 1.00 70.06 85 PRO A O 1
ATOM 685 N N . GLU A 1 86 ? -1.306 10.159 12.772 1.00 66.94 86 GLU A N 1
ATOM 686 C CA . GLU A 1 86 ? -2.621 10.434 13.369 1.00 66.94 86 GLU A CA 1
ATOM 687 C C . GLU A 1 86 ? -3.293 9.146 13.876 1.00 66.94 86 GLU A C 1
ATOM 689 O O . GLU A 1 86 ? -3.834 9.112 14.980 1.00 66.94 86 GLU A O 1
ATOM 694 N N . ILE A 1 87 ? -3.199 8.056 13.104 1.00 68.19 87 ILE A N 1
ATOM 695 C CA . ILE A 1 87 ? -3.739 6.741 13.487 1.00 68.19 87 ILE A CA 1
ATOM 696 C C . ILE A 1 87 ? -3.007 6.167 14.711 1.00 68.19 87 ILE A C 1
ATOM 698 O O . ILE A 1 87 ? -3.636 5.537 15.563 1.00 68.19 87 ILE A O 1
ATOM 702 N N . LEU A 1 88 ? -1.688 6.356 14.804 1.00 71.69 88 LEU A N 1
ATOM 703 C CA . LEU A 1 88 ? -0.893 5.910 15.949 1.00 71.69 88 LEU A CA 1
ATOM 704 C C . LEU A 1 88 ? -1.226 6.717 17.205 1.00 71.69 88 LEU A C 1
ATOM 706 O O . LEU A 1 88 ? -1.418 6.120 18.259 1.00 71.69 88 LEU A O 1
ATOM 710 N N . GLU A 1 89 ? -1.386 8.036 17.094 1.00 73.62 89 GLU A N 1
ATOM 711 C CA . GLU A 1 89 ? -1.822 8.876 18.215 1.00 73.62 89 GLU A CA 1
ATOM 712 C C . GLU A 1 89 ? -3.220 8.491 18.722 1.00 73.62 89 GLU A C 1
ATOM 714 O O . GLU A 1 89 ? -3.453 8.448 19.932 1.00 73.62 89 GLU A O 1
ATOM 719 N N . ASP A 1 90 ? -4.153 8.173 17.819 1.00 71.81 90 ASP A N 1
ATOM 720 C CA . ASP A 1 90 ? -5.476 7.649 18.175 1.00 71.81 90 ASP A CA 1
ATOM 721 C C . ASP A 1 90 ? -5.389 6.307 18.913 1.00 71.81 90 ASP A C 1
ATOM 723 O O . ASP A 1 90 ? -6.084 6.099 19.912 1.00 71.81 90 ASP A O 1
ATOM 727 N N . ALA A 1 91 ? -4.532 5.399 18.440 1.00 71.19 91 ALA A N 1
ATOM 728 C CA . ALA A 1 91 ? -4.316 4.100 19.069 1.00 71.19 91 ALA A CA 1
ATOM 729 C C . ALA A 1 91 ? -3.669 4.235 20.456 1.00 71.19 91 ALA A C 1
ATOM 731 O O . ALA A 1 91 ? -4.101 3.562 21.394 1.00 71.19 91 ALA A O 1
ATOM 732 N N . ASP A 1 92 ? -2.691 5.130 20.604 1.00 74.00 92 ASP A N 1
ATOM 733 C CA . ASP A 1 92 ? -2.028 5.425 21.875 1.00 74.00 92 ASP A CA 1
ATOM 734 C C . ASP A 1 92 ? -2.998 6.061 22.880 1.00 74.00 92 ASP A C 1
ATOM 736 O O . ASP A 1 92 ? -3.030 5.656 24.044 1.00 74.00 92 ASP A O 1
ATOM 740 N N . ARG A 1 93 ? -3.850 7.003 22.441 1.00 77.69 93 ARG A N 1
ATOM 741 C CA . ARG A 1 93 ? -4.927 7.560 23.280 1.00 77.69 93 ARG A CA 1
ATOM 742 C C . ARG A 1 93 ? -5.905 6.484 23.728 1.00 77.69 93 ARG A C 1
ATOM 744 O O . ARG A 1 93 ? -6.196 6.382 24.916 1.00 77.69 93 ARG A O 1
ATOM 751 N N . TRP A 1 94 ? -6.375 5.655 22.799 1.00 78.25 94 TRP A N 1
ATOM 752 C CA . TRP A 1 94 ? -7.296 4.566 23.113 1.00 78.25 94 TRP A CA 1
ATOM 753 C C . TRP A 1 94 ? -6.677 3.569 24.102 1.00 78.25 94 TRP A C 1
ATOM 755 O O . TRP A 1 94 ? -7.339 3.156 25.053 1.00 78.25 94 TRP A O 1
ATOM 765 N N . LEU A 1 95 ? -5.395 3.225 23.935 1.00 77.75 95 LEU A N 1
ATOM 766 C CA . LEU A 1 95 ? -4.647 2.397 24.883 1.00 77.75 95 LEU A CA 1
ATOM 767 C C . LEU A 1 95 ? -4.538 3.062 26.257 1.00 77.75 95 LEU A C 1
ATOM 769 O O . LEU A 1 95 ? -4.753 2.389 27.260 1.00 77.75 95 LEU A O 1
ATOM 773 N N . ALA A 1 96 ? -4.246 4.360 26.330 1.00 76.44 96 ALA A N 1
ATOM 774 C CA . ALA A 1 96 ? -4.175 5.089 27.595 1.00 76.44 96 ALA A CA 1
ATOM 775 C C . ALA A 1 96 ? -5.533 5.148 28.321 1.00 76.44 96 ALA A C 1
ATOM 777 O O . ALA A 1 96 ? -5.580 5.056 29.544 1.00 76.44 96 ALA A O 1
ATOM 778 N N . GLU A 1 97 ? -6.636 5.250 27.578 1.00 77.56 97 GLU A N 1
ATOM 779 C CA . GLU A 1 97 ? -8.001 5.249 28.121 1.00 77.56 97 GLU A CA 1
ATOM 780 C C . GLU A 1 97 ? -8.472 3.849 28.555 1.00 77.56 97 GLU A C 1
ATOM 782 O O . GLU A 1 97 ? -9.212 3.714 29.530 1.00 77.56 97 GLU A O 1
ATOM 787 N N . GLN A 1 98 ? -8.049 2.799 27.843 1.00 67.56 98 GLN A N 1
ATOM 788 C CA . GLN A 1 98 ? -8.429 1.402 28.102 1.00 67.56 98 GLN A CA 1
ATOM 789 C C . GLN A 1 98 ? -7.498 0.686 29.078 1.00 67.56 9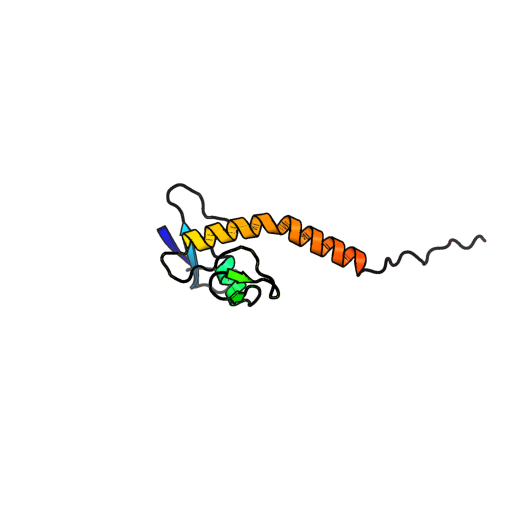8 GLN A C 1
ATOM 791 O O . GLN A 1 98 ? -7.855 -0.376 29.588 1.00 67.56 98 GLN A O 1
ATOM 796 N N . THR A 1 99 ? -6.314 1.235 29.342 1.00 56.56 99 THR A N 1
ATOM 797 C CA . THR A 1 99 ? -5.406 0.708 30.358 1.00 56.56 99 THR A CA 1
ATOM 798 C C . THR A 1 99 ? -5.774 1.362 31.687 1.00 56.56 99 THR A C 1
ATOM 800 O O . THR A 1 99 ? -5.382 2.506 31.922 1.00 56.56 99 THR A O 1
ATOM 803 N N . PRO A 1 100 ? -6.524 0.688 32.583 1.00 56.69 100 PRO A N 1
ATOM 804 C CA . PRO A 1 100 ? -6.733 1.218 33.916 1.00 56.69 100 PRO A CA 1
ATOM 805 C C . PRO A 1 100 ? -5.356 1.386 34.547 1.00 56.69 100 PRO A C 1
ATOM 807 O O . PRO A 1 100 ? -4.571 0.437 34.620 1.00 56.69 100 PRO A O 1
ATOM 810 N N . ILE A 1 101 ? -5.045 2.610 34.961 1.00 58.00 101 ILE A N 1
ATOM 811 C CA . ILE A 1 101 ? -3.804 2.904 35.658 1.00 58.00 101 ILE A CA 1
ATOM 812 C C . ILE A 1 101 ? -3.784 2.001 36.898 1.00 58.00 101 ILE A C 1
ATOM 814 O O . ILE A 1 101 ? -4.541 2.212 37.844 1.00 58.00 101 ILE A O 1
ATOM 818 N N . LEU A 1 102 ? -2.922 0.980 36.910 1.00 53.28 102 LEU A N 1
ATOM 819 C CA . LEU A 1 102 ? -2.577 0.188 38.098 1.00 53.28 102 LEU A CA 1
ATOM 820 C C . LEU A 1 102 ? -1.753 1.043 39.083 1.00 53.28 102 LEU A C 1
ATOM 822 O O . LEU A 1 102 ? -0.750 0.608 39.640 1.00 53.28 102 LEU A O 1
ATOM 826 N N . SER A 1 103 ? -2.140 2.298 39.288 1.00 54.12 103 SER A N 1
ATOM 827 C CA . SER A 1 103 ? -1.547 3.205 40.260 1.00 54.12 103 SER A CA 1
ATOM 828 C C . SER A 1 103 ? -2.404 3.176 41.517 1.00 54.12 103 SER A C 1
ATOM 830 O O . SER A 1 103 ? -3.283 4.013 41.713 1.00 54.12 103 SER A O 1
ATOM 832 N N . GLY A 1 104 ? -2.164 2.176 42.361 1.00 49.12 104 GLY A N 1
ATOM 833 C CA . GLY A 1 104 ? -2.807 2.114 43.666 1.00 49.12 104 GLY A CA 1
ATOM 834 C C . GLY A 1 104 ? -2.477 0.867 44.470 1.00 49.12 104 GLY A C 1
ATOM 835 O O . GLY A 1 104 ? -3.398 0.148 44.829 1.00 49.12 104 GLY A O 1
ATOM 836 N N . ALA A 1 105 ? -1.199 0.600 44.765 1.00 48.81 105 ALA A N 1
ATOM 837 C CA . ALA A 1 105 ? -0.834 -0.313 45.859 1.00 48.81 105 ALA A CA 1
ATOM 838 C C . ALA A 1 105 ? 0.616 -0.137 46.354 1.00 48.81 105 ALA A C 1
ATOM 840 O O . ALA A 1 105 ? 1.354 -1.108 46.462 1.00 48.81 105 ALA A O 1
ATOM 841 N N . SER A 1 106 ? 1.013 1.091 46.689 1.00 47.69 106 SER A N 1
ATOM 842 C CA . SER A 1 106 ? 2.155 1.325 47.587 1.00 47.69 106 SER A CA 1
ATOM 843 C C . SER A 1 106 ? 1.854 2.540 48.465 1.00 47.69 106 SER A C 1
ATOM 845 O O . SER A 1 106 ? 2.485 3.585 48.329 1.00 47.69 106 SER A O 1
ATOM 847 N N . GLN A 1 107 ? 0.838 2.442 49.329 1.00 51.53 107 GLN A N 1
ATOM 848 C CA . GLN A 1 107 ? 0.815 3.318 50.501 1.00 51.53 107 GLN A CA 1
ATOM 849 C C . GLN A 1 107 ? 1.944 2.854 51.431 1.00 51.53 107 GLN A C 1
ATOM 851 O O . GLN A 1 107 ? 1.978 1.665 51.758 1.00 51.53 107 GLN A O 1
ATOM 856 N N . PRO A 1 108 ? 2.872 3.732 51.848 1.00 49.00 108 PRO A N 1
ATOM 857 C CA . PRO A 1 108 ? 3.766 3.401 52.940 1.00 49.00 108 PRO A CA 1
ATOM 858 C C . PRO A 1 108 ? 2.915 3.374 54.212 1.00 49.00 108 PRO A C 1
ATOM 860 O O . PRO A 1 108 ? 2.327 4.380 54.601 1.00 49.00 108 PRO A O 1
ATOM 863 N N . THR A 1 109 ? 2.784 2.204 54.828 1.00 50.72 109 THR A N 1
ATOM 864 C CA . THR A 1 109 ? 2.331 2.125 56.214 1.00 50.72 109 THR A CA 1
ATOM 865 C C . THR A 1 109 ? 3.459 2.659 57.085 1.00 50.72 109 THR A C 1
ATOM 867 O O . THR A 1 109 ? 4.514 2.027 57.157 1.00 50.72 109 THR A O 1
ATOM 870 N N . ASP A 1 110 ? 3.241 3.819 57.700 1.00 48.66 110 ASP A N 1
ATOM 871 C CA . ASP A 1 110 ? 4.063 4.312 58.805 1.00 48.66 110 ASP A CA 1
ATOM 872 C C . ASP A 1 110 ? 4.124 3.250 59.916 1.00 48.66 110 ASP A C 1
ATOM 874 O O . ASP A 1 110 ? 3.092 2.713 60.335 1.00 48.66 110 ASP A O 1
ATOM 878 N N . GLY A 1 111 ? 5.342 2.957 60.374 1.00 42.09 111 GLY A N 1
ATOM 879 C CA . GLY A 1 111 ? 5.662 2.071 61.492 1.00 42.09 111 GLY A CA 1
ATOM 880 C C . GLY A 1 111 ? 7.086 2.302 61.964 1.00 42.09 111 GLY A C 1
ATOM 881 O O . GLY A 1 111 ? 8.002 2.105 61.136 1.00 42.09 111 GLY A O 1
#